Protein AF-A0A0N0BJB8-F1 (afdb_monomer)

Structure (mmCIF, N/CA/C/O backbone):
data_AF-A0A0N0BJB8-F1
#
_entry.id   AF-A0A0N0BJB8-F1
#
loop_
_atom_site.group_PDB
_atom_site.id
_atom_site.type_symbol
_atom_site.label_atom_id
_atom_site.label_alt_id
_atom_site.label_comp_id
_atom_site.label_asym_id
_atom_site.label_entity_id
_atom_site.label_seq_id
_atom_site.pdbx_PDB_ins_code
_atom_site.Cartn_x
_atom_site.Cartn_y
_atom_site.Cartn_z
_atom_site.occupancy
_atom_site.B_iso_or_equiv
_atom_site.auth_seq_id
_atom_site.auth_comp_id
_atom_site.auth_asym_id
_atom_site.auth_atom_id
_atom_site.pdbx_PDB_model_num
ATOM 1 N N . MET A 1 1 ? -9.996 1.159 -0.110 1.00 92.56 1 MET A N 1
ATOM 2 C CA . MET A 1 1 ? -9.185 1.826 0.946 1.00 92.56 1 MET A CA 1
ATOM 3 C C . MET A 1 1 ? -9.370 3.338 0.985 1.00 92.56 1 MET A C 1
ATOM 5 O O . MET A 1 1 ? -9.627 3.855 2.065 1.00 92.56 1 MET A O 1
ATOM 9 N N . LEU A 1 2 ? -9.295 4.036 -0.156 1.00 95.75 2 LEU A N 1
ATOM 10 C CA . LEU A 1 2 ? -9.466 5.496 -0.232 1.00 95.75 2 LEU A CA 1
ATOM 11 C C . LEU A 1 2 ? -10.754 6.004 0.442 1.00 95.75 2 LEU A C 1
ATOM 13 O O . LEU A 1 2 ? -10.729 6.992 1.168 1.00 95.75 2 LEU A O 1
ATOM 17 N N . PHE A 1 3 ? -11.865 5.284 0.269 1.00 95.62 3 PHE A N 1
ATOM 18 C CA . PHE A 1 3 ? -13.124 5.573 0.961 1.00 95.62 3 PHE A CA 1
ATOM 19 C C . PHE A 1 3 ? -12.967 5.643 2.493 1.00 95.62 3 PHE A C 1
ATOM 21 O O . PHE A 1 3 ? -13.401 6.606 3.121 1.00 95.62 3 PHE A O 1
ATOM 28 N N . PHE A 1 4 ? -12.306 4.653 3.102 1.00 96.19 4 PHE A N 1
ATOM 29 C CA . PHE A 1 4 ? -12.093 4.607 4.552 1.00 96.19 4 PHE A CA 1
ATOM 30 C C . PHE A 1 4 ? -11.115 5.680 5.032 1.00 96.19 4 PHE A C 1
ATOM 32 O O . PHE A 1 4 ? -11.336 6.254 6.096 1.00 96.19 4 PHE A O 1
ATOM 39 N N . TYR A 1 5 ? -10.096 5.988 4.225 1.00 95.62 5 TYR A N 1
ATOM 40 C CA . TYR A 1 5 ? -9.181 7.098 4.480 1.00 95.62 5 TYR A CA 1
ATOM 41 C C . TYR A 1 5 ? -9.927 8.440 4.539 1.00 95.62 5 TYR A C 1
ATOM 43 O O . TYR A 1 5 ? -9.819 9.160 5.525 1.00 95.62 5 TYR A O 1
ATOM 51 N N . ARG A 1 6 ? -10.776 8.736 3.542 1.00 96.12 6 ARG A N 1
ATOM 52 C CA . ARG A 1 6 ? -11.603 9.960 3.518 1.00 96.12 6 ARG A CA 1
ATOM 53 C C . ARG A 1 6 ? -12.610 10.032 4.667 1.00 96.12 6 ARG A C 1
ATOM 55 O O . ARG A 1 6 ? -12.933 11.116 5.130 1.00 96.12 6 ARG A O 1
ATOM 62 N N . LYS A 1 7 ? -13.082 8.883 5.158 1.00 96.06 7 LYS A N 1
ATOM 63 C CA . LYS A 1 7 ? -13.933 8.781 6.356 1.00 96.06 7 LYS A CA 1
ATOM 64 C C . LYS A 1 7 ? -13.161 8.922 7.679 1.00 96.06 7 LYS A C 1
ATOM 66 O O . LYS A 1 7 ? -13.758 8.702 8.732 1.00 96.06 7 LYS A O 1
ATOM 71 N N . GLY A 1 8 ? -11.858 9.212 7.644 1.00 95.19 8 GLY A N 1
ATOM 72 C CA . GLY A 1 8 ? -11.024 9.373 8.838 1.00 95.19 8 GLY A CA 1
ATOM 73 C C . GLY A 1 8 ? -10.829 8.083 9.640 1.00 95.19 8 GLY A C 1
ATOM 74 O O . GLY A 1 8 ? -10.527 8.134 10.830 1.00 95.19 8 GLY A O 1
ATOM 75 N N . LYS A 1 9 ? -11.042 6.910 9.030 1.00 96.38 9 LYS A N 1
ATOM 76 C CA . LYS A 1 9 ? -10.787 5.623 9.694 1.00 96.38 9 LYS A CA 1
ATOM 77 C C . LYS A 1 9 ? -9.293 5.349 9.714 1.00 96.38 9 LYS A C 1
ATOM 79 O O . LYS A 1 9 ? -8.590 5.762 8.801 1.00 96.38 9 LYS A O 1
ATOM 84 N N . ASN A 1 10 ? -8.817 4.640 10.735 1.00 95.25 10 ASN A N 1
ATOM 85 C CA . ASN A 1 10 ? -7.421 4.207 10.794 1.00 95.25 10 ASN A CA 1
ATOM 86 C C . ASN A 1 10 ? -7.188 2.949 9.925 1.00 95.25 10 ASN A C 1
ATOM 88 O O . ASN A 1 10 ? -8.136 2.332 9.430 1.00 95.25 10 ASN A O 1
ATOM 92 N N . ALA A 1 11 ? -5.920 2.584 9.709 1.00 95.00 11 ALA A N 1
ATOM 93 C CA . ALA A 1 11 ? -5.556 1.482 8.814 1.00 95.00 11 ALA A CA 1
ATOM 94 C C . ALA A 1 11 ? -6.101 0.124 9.293 1.00 95.00 11 ALA A C 1
ATOM 96 O O . ALA A 1 11 ? -6.643 -0.621 8.482 1.00 95.00 11 ALA A O 1
ATOM 97 N N . THR A 1 12 ? -6.038 -0.162 10.595 1.00 95.81 12 THR A N 1
ATOM 98 C CA . THR A 1 12 ? -6.566 -1.398 11.197 1.00 95.81 12 THR A CA 1
ATOM 99 C C . THR A 1 12 ? -8.084 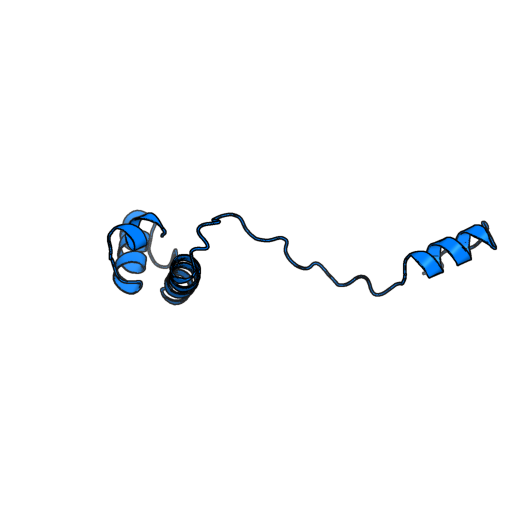-1.502 11.037 1.00 95.81 12 THR A C 1
ATOM 101 O O . THR A 1 12 ? -8.595 -2.512 10.572 1.00 95.81 12 THR A O 1
ATOM 104 N N . GLN A 1 13 ? -8.828 -0.427 11.314 1.00 96.31 13 GLN A N 1
ATOM 105 C CA . GLN A 1 13 ? -10.277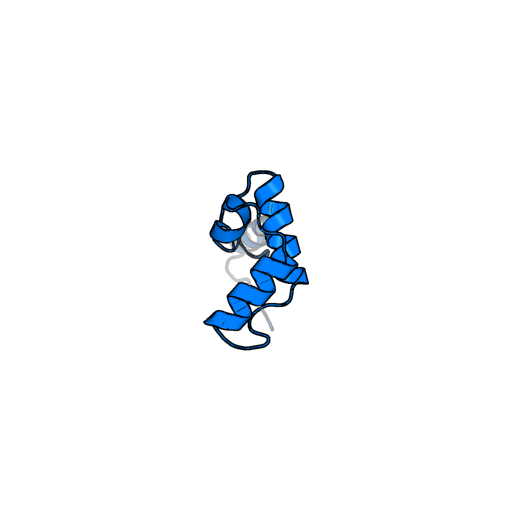 -0.376 11.101 1.00 96.31 13 GLN A CA 1
ATOM 106 C C . GLN A 1 13 ? -10.642 -0.571 9.629 1.00 96.31 13 GLN A C 1
ATOM 108 O O . GLN A 1 13 ? -11.645 -1.210 9.325 1.00 96.31 13 GLN A O 1
ATOM 113 N N . ALA A 1 14 ? -9.864 0.007 8.713 1.00 96.94 14 ALA A N 1
ATOM 114 C CA . ALA A 1 14 ? -10.082 -0.171 7.287 1.00 96.94 14 ALA A CA 1
ATOM 115 C C . ALA A 1 14 ? -9.776 -1.611 6.844 1.00 96.94 14 ALA A C 1
ATOM 117 O O . ALA A 1 14 ? -10.568 -2.164 6.088 1.00 96.94 14 ALA A O 1
ATOM 118 N N . ALA A 1 15 ? -8.693 -2.224 7.334 1.00 96.25 15 ALA A N 1
ATOM 119 C CA . ALA A 1 15 ? -8.357 -3.624 7.069 1.00 96.25 15 ALA A CA 1
ATOM 120 C C . ALA A 1 15 ? -9.470 -4.558 7.562 1.00 96.25 15 ALA A C 1
ATOM 122 O O . ALA A 1 15 ? -10.049 -5.283 6.762 1.00 96.25 15 ALA A O 1
ATOM 123 N N . ASN A 1 16 ? -9.871 -4.430 8.830 1.00 95.56 16 ASN A N 1
ATOM 124 C CA . ASN A 1 16 ? -10.918 -5.260 9.428 1.00 95.56 16 ASN A CA 1
ATOM 125 C C . ASN A 1 16 ? -12.252 -5.124 8.688 1.00 95.56 16 ASN A C 1
ATOM 127 O O . ASN A 1 16 ? -12.931 -6.116 8.459 1.00 95.56 16 ASN A O 1
ATOM 131 N N . LYS A 1 17 ? -12.631 -3.910 8.266 1.00 95.56 17 LYS A N 1
ATOM 132 C CA . LYS A 1 17 ? -13.858 -3.698 7.480 1.00 95.56 17 LYS A CA 1
ATOM 133 C C . LYS A 1 17 ? -13.789 -4.296 6.084 1.00 95.56 17 LYS A C 1
ATOM 135 O O . LYS A 1 17 ? -14.815 -4.721 5.570 1.00 95.56 17 LYS A O 1
ATOM 140 N N . ILE A 1 18 ? -12.617 -4.276 5.454 1.00 94.94 18 ILE A N 1
ATOM 141 C CA . ILE A 1 18 ? -12.431 -4.914 4.152 1.00 94.94 18 ILE A CA 1
ATOM 142 C C . ILE A 1 18 ? -12.533 -6.430 4.324 1.00 94.94 18 ILE A C 1
ATOM 144 O O . ILE A 1 18 ? -13.330 -7.045 3.625 1.00 94.94 18 ILE A O 1
ATOM 148 N N . CYS A 1 19 ? -11.820 -7.013 5.288 1.00 95.56 19 CYS A N 1
ATOM 149 C CA . CYS A 1 19 ? -11.874 -8.453 5.528 1.00 95.56 19 CYS A CA 1
ATOM 150 C C . CYS A 1 19 ? -13.277 -8.921 5.955 1.00 95.56 19 CYS A C 1
ATOM 152 O O . CYS A 1 19 ? -13.756 -9.948 5.492 1.00 95.56 19 CYS A O 1
ATOM 154 N N . ALA A 1 20 ? -14.007 -8.125 6.741 1.00 94.94 20 ALA A N 1
ATOM 155 C CA . ALA A 1 20 ? -15.383 -8.448 7.125 1.00 94.94 20 ALA A CA 1
ATOM 156 C C . ALA A 1 20 ? -16.365 -8.519 5.939 1.00 94.94 20 ALA A C 1
ATOM 158 O O . ALA A 1 20 ? -17.372 -9.209 6.030 1.00 94.94 20 ALA A O 1
ATOM 159 N N . VAL A 1 21 ? -16.107 -7.790 4.846 1.00 95.44 21 VAL A N 1
ATOM 160 C CA . VAL A 1 21 ? -16.990 -7.760 3.664 1.00 95.44 21 VAL A CA 1
ATOM 161 C C . VAL A 1 21 ? -16.543 -8.755 2.596 1.00 95.44 21 VAL A C 1
ATOM 163 O O . VAL A 1 21 ? -17.385 -9.362 1.943 1.00 95.44 21 VAL A O 1
ATOM 166 N N . TYR A 1 22 ? -15.232 -8.900 2.393 1.00 95.06 22 TYR A N 1
ATOM 167 C CA . TYR A 1 22 ? -14.672 -9.654 1.268 1.00 95.06 22 TYR A CA 1
ATOM 168 C C . TYR A 1 22 ? -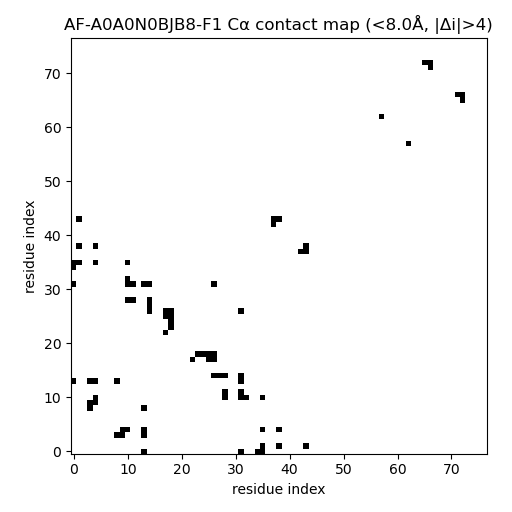14.093 -11.020 1.654 1.00 95.06 22 TYR A C 1
ATOM 170 O O . TYR A 1 22 ? -13.777 -11.799 0.761 1.00 95.06 22 TYR A O 1
ATOM 178 N N . GLY A 1 23 ? -13.959 -11.317 2.948 1.00 92.75 23 GLY A N 1
ATOM 179 C CA . GLY A 1 23 ? -13.370 -12.554 3.455 1.00 92.75 23 GLY A CA 1
ATOM 180 C C . GLY A 1 23 ? -12.130 -12.313 4.314 1.00 92.75 23 GLY A C 1
ATOM 181 O O . GLY A 1 23 ? -11.463 -11.277 4.226 1.00 92.75 23 GLY A O 1
ATOM 182 N N . GLU A 1 24 ? -11.827 -13.287 5.164 1.00 90.06 24 GLU A N 1
ATOM 183 C CA . GLU A 1 24 ? -10.652 -13.249 6.032 1.00 90.06 24 GLU A CA 1
ATOM 184 C C . GLU A 1 24 ? -9.353 -13.265 5.205 1.00 90.06 24 GLU A C 1
ATOM 186 O O . GLU A 1 24 ? -9.316 -13.789 4.093 1.00 90.06 24 GLU A O 1
ATOM 191 N N . ASP A 1 25 ? -8.311 -12.599 5.709 1.00 87.69 25 ASP A N 1
ATOM 192 C CA . ASP A 1 25 ? -6.981 -12.487 5.084 1.00 87.69 25 ASP A CA 1
ATOM 193 C C . ASP A 1 25 ? -6.907 -11.929 3.649 1.00 87.69 25 ASP A C 1
ATOM 195 O O . ASP A 1 25 ? -5.840 -11.927 3.031 1.00 87.69 25 ASP A O 1
ATOM 199 N N . VAL A 1 26 ? -7.987 -11.335 3.132 1.00 92.62 26 VAL A N 1
ATOM 200 C CA . VAL A 1 26 ? -7.999 -10.696 1.801 1.00 92.62 26 VAL A CA 1
ATOM 201 C C . VAL A 1 26 ? -6.959 -9.578 1.701 1.00 92.62 26 VAL A C 1
ATOM 203 O O . VAL A 1 26 ? -6.354 -9.373 0.646 1.00 92.62 26 VAL A O 1
ATOM 206 N N . ILE A 1 27 ? -6.725 -8.838 2.792 1.00 93.31 27 ILE A N 1
ATOM 207 C CA . ILE A 1 27 ? -5.721 -7.772 2.847 1.00 93.31 27 ILE A CA 1
ATOM 208 C C . ILE A 1 27 ? -5.042 -7.721 4.216 1.00 93.31 27 ILE A C 1
ATOM 210 O O . ILE A 1 27 ? -5.685 -7.521 5.242 1.00 93.31 27 ILE A O 1
ATOM 214 N N . ALA A 1 28 ? -3.708 -7.733 4.212 1.00 94.38 28 ALA A N 1
ATOM 215 C CA . ALA A 1 28 ? -2.911 -7.445 5.401 1.00 94.38 28 ALA A CA 1
ATOM 216 C C . ALA A 1 28 ? -2.958 -5.954 5.794 1.00 94.38 28 ALA A C 1
ATOM 218 O O . ALA A 1 28 ? -2.856 -5.064 4.941 1.00 94.38 28 ALA A O 1
ATOM 219 N N . GLU A 1 29 ? -2.975 -5.656 7.099 1.00 94.88 29 GLU A N 1
ATOM 220 C CA . GLU A 1 29 ? -2.939 -4.274 7.614 1.00 94.88 29 GLU A CA 1
ATOM 221 C C . GLU A 1 29 ? -1.752 -3.472 7.045 1.00 94.88 29 GLU A C 1
ATOM 223 O O . GLU A 1 29 ? -1.881 -2.294 6.696 1.00 94.88 29 GLU A O 1
ATOM 228 N N . LYS A 1 30 ? -0.597 -4.128 6.867 1.00 96.44 30 LYS A N 1
ATOM 229 C CA . LYS A 1 30 ? 0.609 -3.532 6.271 1.00 96.44 30 LYS A CA 1
ATOM 230 C C . LYS A 1 30 ? 0.336 -2.944 4.882 1.00 96.44 30 LYS A C 1
ATOM 232 O O . LYS A 1 30 ? 0.855 -1.875 4.559 1.00 96.44 30 LYS A O 1
ATOM 237 N N . THR A 1 31 ? -0.489 -3.608 4.076 1.00 95.44 31 THR A N 1
ATOM 238 C CA . THR A 1 31 ? -0.892 -3.136 2.745 1.00 95.44 31 THR A CA 1
ATOM 239 C C . THR A 1 31 ? -1.771 -1.895 2.859 1.00 95.44 31 THR A C 1
ATOM 241 O O . THR A 1 31 ? -1.518 -0.905 2.176 1.00 95.44 31 THR A O 1
ATOM 244 N N . VAL A 1 32 ? -2.738 -1.886 3.782 1.00 96.19 32 VAL A N 1
ATOM 245 C CA . VAL A 1 32 ? -3.585 -0.707 4.032 1.00 96.19 32 VAL A CA 1
ATOM 246 C C . VAL A 1 32 ? -2.757 0.492 4.485 1.00 96.19 32 VAL A C 1
ATOM 248 O O . VAL A 1 32 ? -2.957 1.605 3.999 1.00 96.19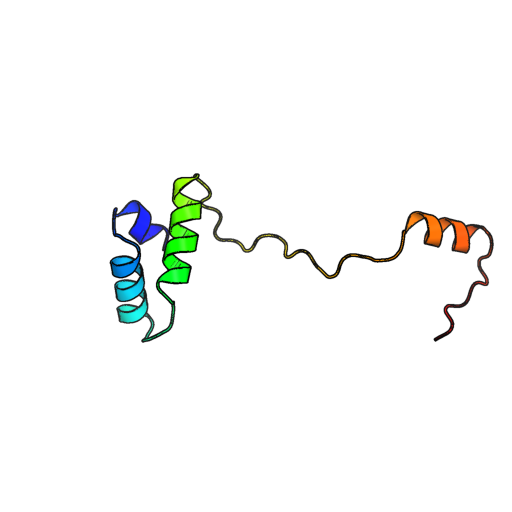 32 VAL A O 1
ATOM 251 N N . ARG A 1 33 ? -1.776 0.269 5.365 1.00 96.81 33 ARG A N 1
ATOM 252 C CA . ARG A 1 33 ? -0.878 1.320 5.851 1.00 96.81 33 ARG A CA 1
ATOM 253 C C . ARG A 1 33 ? -0.047 1.936 4.722 1.00 96.81 33 ARG A C 1
ATOM 255 O O . ARG A 1 33 ? 0.069 3.158 4.672 1.00 96.81 33 ARG A O 1
ATOM 262 N N . LYS A 1 34 ? 0.470 1.121 3.791 1.00 96.25 34 LYS A N 1
ATOM 263 C CA . LYS A 1 34 ? 1.173 1.608 2.587 1.00 96.25 34 LYS A CA 1
ATOM 264 C C . LYS A 1 34 ? 0.275 2.499 1.726 1.00 96.25 34 LYS A C 1
ATOM 266 O O . LYS A 1 34 ? 0.688 3.589 1.343 1.00 96.25 34 LYS A O 1
ATOM 271 N N . TRP A 1 35 ? -0.964 2.081 1.473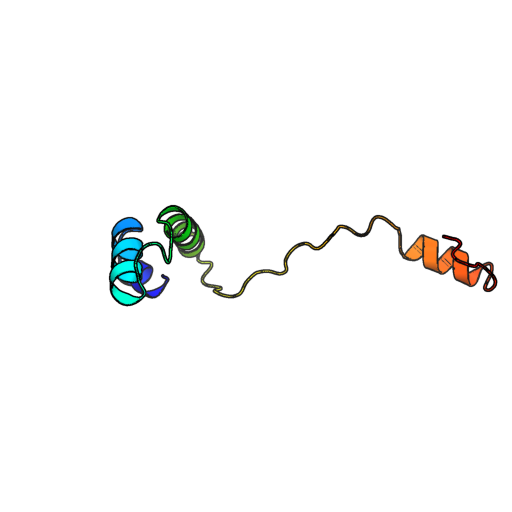 1.00 96.50 35 TRP A N 1
ATOM 272 C CA . TRP A 1 35 ? -1.930 2.897 0.730 1.00 96.50 35 TRP A CA 1
ATOM 273 C C . TRP A 1 35 ? -2.263 4.209 1.443 1.00 96.50 35 TRP A C 1
ATOM 275 O O . TRP A 1 35 ? -2.311 5.260 0.814 1.00 96.50 35 TRP A O 1
ATOM 285 N N . PHE A 1 36 ? -2.436 4.181 2.764 1.00 96.62 36 PHE A N 1
ATOM 286 C CA . PHE A 1 36 ? -2.697 5.389 3.547 1.00 96.62 36 PHE A CA 1
ATOM 287 C C . PHE A 1 36 ? -1.518 6.360 3.530 1.00 96.62 36 PHE A C 1
ATOM 289 O O . PHE A 1 36 ? -1.736 7.566 3.503 1.00 96.62 36 PHE A O 1
ATOM 296 N N . ALA A 1 37 ? -0.281 5.857 3.523 1.00 96.44 37 ALA A N 1
ATOM 297 C CA . ALA A 1 37 ? 0.896 6.699 3.350 1.00 96.44 37 ALA A CA 1
ATOM 298 C C . ALA A 1 37 ? 0.882 7.413 1.988 1.00 96.44 37 ALA A C 1
ATOM 300 O O . ALA A 1 37 ? 1.109 8.617 1.952 1.00 96.44 37 ALA A O 1
ATOM 301 N N . ARG A 1 38 ? 0.516 6.720 0.898 1.00 95.62 38 ARG A N 1
ATOM 302 C CA . ARG A 1 38 ? 0.338 7.347 -0.429 1.00 95.62 38 ARG A CA 1
ATOM 303 C C . ARG A 1 38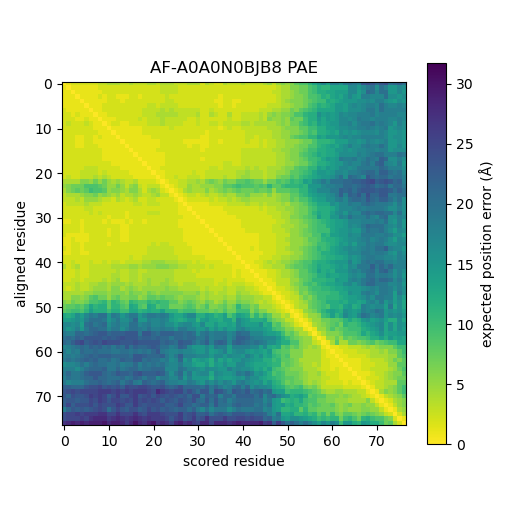 ? -0.735 8.439 -0.403 1.00 95.62 38 ARG A C 1
ATOM 305 O O . ARG A 1 38 ? -0.472 9.570 -0.801 1.00 95.62 38 ARG A O 1
ATOM 312 N N . PHE A 1 39 ? -1.899 8.143 0.179 1.00 95.81 39 PHE A N 1
ATOM 313 C CA . PHE A 1 39 ? -2.998 9.110 0.284 1.00 95.81 39 PHE A CA 1
ATOM 314 C C . PHE A 1 39 ? -2.649 10.344 1.129 1.00 95.81 39 PHE A C 1
ATOM 316 O O . PHE A 1 39 ? -3.173 11.424 0.864 1.00 95.81 39 PHE A O 1
ATOM 323 N N . LYS A 1 40 ? -1.762 10.214 2.125 1.00 95.69 40 LYS A N 1
ATOM 324 C CA . LYS A 1 40 ? -1.276 11.352 2.924 1.00 95.69 40 LYS A CA 1
ATOM 325 C C . LYS A 1 40 ? -0.447 12.342 2.114 1.00 95.69 40 LYS A C 1
ATOM 327 O O . LYS A 1 40 ? -0.504 13.529 2.404 1.00 95.69 40 LYS A O 1
ATOM 332 N N . VAL A 1 41 ? 0.285 11.869 1.107 1.00 96.69 41 VAL A N 1
ATOM 333 C CA . VAL A 1 41 ? 1.086 12.719 0.206 1.00 96.69 41 VAL A CA 1
ATOM 334 C C . VAL A 1 41 ? 0.239 13.227 -0.977 1.00 96.69 41 VAL A C 1
ATOM 336 O O . VAL A 1 41 ? 0.745 13.874 -1.883 1.00 96.69 41 VAL A O 1
ATOM 339 N N . GLY A 1 42 ? -1.073 12.959 -0.976 1.00 95.81 42 GLY A N 1
ATOM 340 C CA . GLY A 1 42 ? -1.991 13.390 -2.033 1.00 95.81 42 GLY A CA 1
ATOM 341 C C . GLY A 1 42 ? -1.985 12.505 -3.282 1.00 95.81 42 GLY A C 1
ATOM 342 O O . GLY A 1 42 ? -2.684 12.814 -4.244 1.00 95.81 42 GLY A O 1
ATOM 343 N N . ASP A 1 43 ? -1.255 11.385 -3.276 1.00 95.75 43 ASP A N 1
ATOM 344 C CA . ASP A 1 43 ? -1.311 10.405 -4.360 1.00 95.75 43 ASP A CA 1
ATOM 345 C C . ASP A 1 43 ? -2.553 9.522 -4.205 1.00 95.75 43 ASP A C 1
ATOM 347 O O . ASP A 1 43 ? -2.579 8.570 -3.421 1.00 95.75 43 ASP A O 1
ATOM 351 N N . PHE A 1 44 ? -3.593 9.846 -4.971 1.00 94.94 44 PHE A N 1
ATOM 352 C CA . PHE A 1 44 ? -4.840 9.085 -5.035 1.00 94.94 44 PHE A CA 1
ATOM 353 C C . PHE A 1 44 ? -4.914 8.142 -6.242 1.00 94.94 44 PHE A C 1
ATOM 355 O O . PHE A 1 44 ? -5.985 7.592 -6.512 1.00 94.94 44 PHE A O 1
ATOM 362 N N . ASN A 1 45 ? -3.814 7.941 -6.974 1.00 93.44 45 ASN A N 1
ATOM 363 C CA . ASN A 1 45 ? -3.807 7.048 -8.122 1.00 93.44 45 ASN A CA 1
ATOM 364 C C . ASN A 1 45 ? -3.904 5.584 -7.667 1.00 93.44 45 ASN A C 1
ATOM 366 O O . ASN A 1 45 ? -3.017 5.051 -6.997 1.00 93.44 45 ASN A O 1
ATOM 370 N N . LEU A 1 46 ? -5.000 4.928 -8.050 1.00 91.44 46 LEU A N 1
ATOM 371 C CA . LEU A 1 46 ? -5.272 3.529 -7.714 1.00 91.44 46 LEU A CA 1
ATOM 372 C C . LEU A 1 46 ? -4.691 2.540 -8.729 1.00 91.44 46 LEU A C 1
ATOM 374 O O . LEU A 1 46 ? -4.708 1.341 -8.463 1.00 91.44 46 LEU A O 1
ATOM 378 N N . LYS A 1 47 ? -4.211 3.017 -9.883 1.00 91.38 47 LYS A N 1
ATOM 379 C CA . LYS A 1 47 ? -3.578 2.157 -10.881 1.00 91.38 47 LYS A CA 1
ATOM 380 C C . LYS A 1 47 ? -2.184 1.755 -10.407 1.00 91.38 47 LYS A C 1
ATOM 382 O O . LYS A 1 47 ? -1.485 2.550 -9.770 1.00 91.38 47 LYS A O 1
ATOM 387 N N . ASP A 1 48 ? -1.790 0.532 -10.747 1.00 87.62 48 ASP A N 1
ATOM 388 C CA . ASP A 1 48 ? -0.397 0.115 -10.636 1.00 87.62 48 ASP A CA 1
ATOM 389 C C . ASP A 1 48 ? 0.456 1.065 -11.479 1.00 87.62 48 ASP A C 1
ATOM 391 O O . ASP A 1 48 ? 0.116 1.385 -12.622 1.00 87.62 48 ASP A O 1
ATOM 395 N N . GLN A 1 49 ? 1.548 1.545 -10.889 1.00 86.75 49 GLN A N 1
ATOM 396 C CA . GLN A 1 49 ? 2.570 2.229 -11.665 1.00 86.75 49 GLN A CA 1
ATOM 397 C C . GLN A 1 49 ? 3.236 1.226 -12.598 1.00 86.75 49 GLN A C 1
ATOM 399 O O . GLN A 1 49 ? 3.224 0.016 -12.345 1.00 86.75 49 GLN A O 1
ATOM 404 N N . GLU A 1 50 ? 3.822 1.748 -13.670 1.00 88.19 50 GLU A N 1
ATOM 405 C CA . GLU A 1 50 ? 4.634 0.944 -14.565 1.00 88.19 50 GLU A CA 1
ATOM 406 C C . GLU A 1 50 ? 5.672 0.185 -13.740 1.00 88.19 50 GLU A C 1
ATOM 408 O O . GLU A 1 50 ? 6.441 0.765 -12.965 1.00 88.19 50 GLU A O 1
ATOM 413 N N . ARG A 1 51 ? 5.613 -1.144 -13.822 1.00 86.00 51 ARG A N 1
ATOM 414 C CA . ARG A 1 51 ? 6.553 -1.984 -13.097 1.00 86.00 51 ARG A CA 1
ATOM 415 C C . ARG A 1 51 ? 7.881 -1.842 -13.823 1.00 86.00 51 ARG A C 1
ATOM 417 O O . ARG A 1 51 ? 7.905 -2.135 -15.018 1.00 86.00 51 ARG A O 1
ATOM 424 N N . PRO A 1 52 ? 8.965 -1.430 -13.143 1.00 81.44 52 PRO A N 1
ATOM 425 C CA . PRO A 1 52 ? 10.276 -1.491 -13.758 1.00 81.44 52 PRO A CA 1
ATOM 426 C C . PRO A 1 52 ? 10.494 -2.943 -14.176 1.00 81.44 52 PRO A C 1
ATOM 428 O O . PRO A 1 52 ? 10.473 -3.858 -13.347 1.00 81.44 52 PRO A O 1
ATOM 431 N N . GLY A 1 53 ? 10.572 -3.155 -15.487 1.00 83.75 53 GLY A N 1
ATOM 432 C CA . GLY A 1 53 ? 10.835 -4.465 -16.052 1.00 83.75 53 GLY A CA 1
ATOM 433 C C . GLY A 1 53 ? 12.250 -4.921 -15.713 1.00 83.75 53 GLY A C 1
ATOM 434 O O . GLY A 1 53 ? 12.991 -4.277 -14.965 1.00 83.75 53 GLY A O 1
ATOM 435 N N . ARG A 1 54 ? 12.663 -6.037 -16.313 1.00 83.50 54 ARG A N 1
ATOM 436 C CA . ARG A 1 54 ? 14.082 -6.384 -16.324 1.00 83.50 54 ARG A CA 1
ATOM 437 C C . ARG A 1 54 ? 14.839 -5.233 -17.004 1.00 83.50 54 ARG A C 1
ATOM 439 O O . ARG A 1 54 ? 14.472 -4.900 -18.131 1.00 83.50 54 ARG A O 1
ATOM 446 N N . PRO A 1 55 ? 15.857 -4.632 -16.364 1.00 77.12 55 PRO A N 1
ATOM 447 C CA . PRO A 1 55 ? 16.655 -3.609 -17.020 1.00 77.12 55 PRO A CA 1
ATOM 448 C C . PRO A 1 55 ? 17.268 -4.193 -18.294 1.00 77.12 55 PRO A C 1
ATOM 450 O O . PRO A 1 55 ? 17.793 -5.311 -18.282 1.00 77.12 55 PRO A O 1
ATOM 453 N N . PHE A 1 56 ? 17.163 -3.449 -19.393 1.00 72.88 56 PHE A N 1
ATOM 454 C CA . PHE A 1 56 ? 17.840 -3.793 -20.634 1.00 72.88 56 PHE A CA 1
ATOM 455 C C . PHE A 1 56 ? 19.345 -3.681 -20.383 1.00 72.88 56 PHE A C 1
ATOM 457 O O . PHE A 1 56 ? 19.847 -2.624 -20.014 1.00 72.88 56 PHE A O 1
ATOM 464 N N . THR A 1 57 ? 20.063 -4.793 -20.505 1.00 76.50 57 THR A N 1
ATOM 465 C CA . THR A 1 57 ? 21.516 -4.839 -20.276 1.00 76.50 57 THR A CA 1
ATOM 466 C C . THR A 1 57 ? 22.322 -4.402 -21.492 1.00 76.50 57 THR A C 1
ATOM 468 O O . THR A 1 57 ? 23.544 -4.332 -21.410 1.00 76.50 57 THR A O 1
ATOM 471 N N . THR A 1 58 ? 21.666 -4.168 -22.627 1.00 76.81 58 THR A N 1
ATOM 472 C CA . THR A 1 58 ? 22.336 -3.909 -23.898 1.00 76.81 58 THR A CA 1
ATOM 473 C C . THR A 1 58 ? 21.965 -2.529 -24.405 1.00 76.81 58 THR A C 1
ATOM 475 O O . THR A 1 58 ? 20.791 -2.172 -24.432 1.00 76.81 58 THR A O 1
ATOM 478 N N . ASP A 1 59 ? 22.988 -1.775 -24.789 1.00 83.31 59 ASP A N 1
ATOM 479 C CA . ASP A 1 59 ? 22.863 -0.461 -25.401 1.00 83.31 59 ASP A CA 1
ATOM 480 C C . ASP A 1 59 ? 22.291 -0.613 -26.822 1.00 83.31 59 ASP A C 1
ATOM 482 O O . ASP A 1 59 ? 22.902 -1.232 -27.699 1.00 83.31 59 ASP A O 1
ATOM 486 N N . GLU A 1 60 ? 21.077 -0.104 -27.030 1.00 84.19 60 GLU A N 1
ATOM 487 C CA . GLU A 1 60 ? 20.371 -0.205 -28.309 1.00 84.19 60 GLU A CA 1
ATOM 488 C C . GLU A 1 60 ? 21.104 0.526 -29.434 1.00 84.19 60 GLU A C 1
ATOM 490 O O . GLU A 1 60 ? 21.060 0.073 -30.579 1.00 84.19 60 GLU A O 1
ATOM 495 N N . ASP A 1 61 ? 21.807 1.616 -29.128 1.00 86.12 61 ASP A N 1
ATOM 496 C CA . ASP A 1 61 ? 22.520 2.404 -30.131 1.00 86.12 61 ASP A CA 1
ATOM 497 C C . ASP A 1 61 ? 23.777 1.665 -30.603 1.00 86.12 61 ASP A C 1
ATOM 499 O O . ASP A 1 61 ? 24.104 1.653 -31.794 1.00 86.12 61 ASP A O 1
ATOM 503 N N . GLN A 1 62 ? 24.430 0.929 -29.700 1.00 84.56 62 GLN A N 1
ATOM 504 C CA . GLN A 1 62 ? 25.508 0.006 -30.063 1.00 84.56 62 GLN A CA 1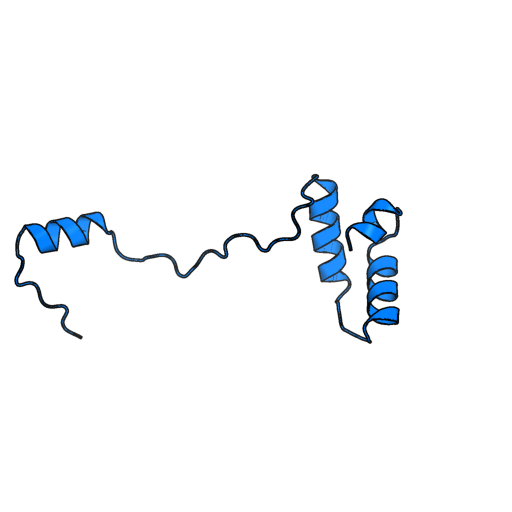
ATOM 505 C C . GLN A 1 62 ? 25.001 -1.162 -30.918 1.00 84.56 62 GLN A C 1
ATOM 507 O O . GLN A 1 62 ? 25.670 -1.565 -31.868 1.00 84.56 62 GLN A O 1
ATOM 512 N N . ILE A 1 63 ? 23.808 -1.696 -30.632 1.00 83.94 63 ILE A N 1
ATOM 513 C CA . ILE A 1 63 ? 23.210 -2.753 -31.464 1.00 83.94 63 ILE A CA 1
ATOM 514 C C . ILE A 1 63 ? 22.880 -2.212 -32.860 1.00 83.94 63 ILE A C 1
ATOM 516 O O . ILE A 1 63 ? 23.209 -2.856 -33.857 1.00 83.94 63 ILE A O 1
ATOM 520 N N . LYS A 1 64 ? 22.250 -1.034 -32.946 1.00 87.19 64 LYS A N 1
ATOM 521 C CA . LYS A 1 64 ? 21.886 -0.408 -34.226 1.00 87.19 64 LYS A CA 1
ATOM 522 C C . LYS A 1 64 ? 23.119 -0.135 -35.082 1.00 87.19 64 LYS A C 1
ATOM 524 O O . LYS A 1 64 ? 23.159 -0.573 -36.229 1.00 87.19 64 LYS A O 1
ATOM 529 N N . THR A 1 65 ? 24.153 0.482 -34.509 1.00 87.81 65 THR A N 1
ATOM 530 C CA . THR A 1 65 ? 25.415 0.748 -35.223 1.00 87.81 65 THR A CA 1
ATOM 531 C C . THR A 1 65 ? 26.114 -0.537 -35.674 1.00 87.81 65 THR A C 1
ATOM 533 O O . THR A 1 65 ? 26.660 -0.585 -36.776 1.00 87.81 65 THR A O 1
ATOM 536 N N . LEU A 1 66 ? 26.077 -1.613 -34.880 1.00 85.69 66 LEU A N 1
ATOM 537 C CA . LEU A 1 66 ? 26.634 -2.910 -35.276 1.00 85.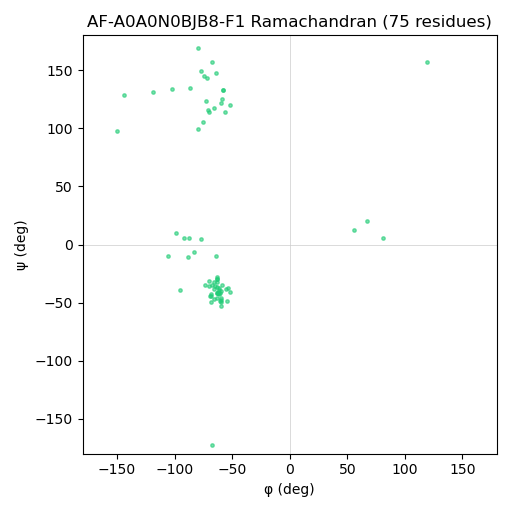69 66 LEU A CA 1
ATOM 538 C C . LEU A 1 66 ? 25.907 -3.505 -36.498 1.00 85.69 66 LEU A C 1
ATOM 540 O O . LEU A 1 66 ? 26.562 -4.027 -37.402 1.00 85.69 66 LEU A O 1
ATOM 544 N N . ILE A 1 67 ? 24.573 -3.410 -36.535 1.00 86.19 67 ILE A N 1
ATOM 545 C CA . ILE A 1 67 ? 23.739 -3.913 -37.640 1.00 86.19 67 ILE A CA 1
ATOM 546 C C . ILE A 1 67 ? 23.942 -3.081 -38.912 1.00 86.19 67 ILE A C 1
ATOM 548 O O . ILE A 1 67 ? 24.098 -3.655 -39.989 1.00 86.19 67 ILE A O 1
ATOM 552 N N . GLU A 1 68 ? 23.973 -1.751 -38.802 1.00 87.12 68 GLU A N 1
ATOM 553 C CA . GLU A 1 68 ? 24.196 -0.847 -39.941 1.00 87.12 68 GLU A CA 1
ATOM 554 C C . GLU A 1 68 ? 25.570 -1.065 -40.584 1.00 87.12 68 GLU A C 1
ATOM 556 O O . GLU A 1 68 ? 25.684 -1.116 -41.809 1.00 87.12 68 GLU A O 1
ATOM 561 N N . ASN A 1 69 ? 26.606 -1.264 -39.765 1.00 87.31 69 ASN A N 1
ATOM 562 C CA . ASN A 1 69 ? 27.962 -1.508 -40.249 1.00 87.31 69 ASN A CA 1
ATOM 563 C C . ASN A 1 69 ? 28.123 -2.879 -40.921 1.00 87.31 69 ASN A C 1
ATOM 565 O O . ASN A 1 69 ? 28.945 -3.030 -41.825 1.00 87.31 69 ASN A O 1
ATOM 569 N N . ASN A 1 70 ? 27.375 -3.898 -40.489 1.00 83.69 70 ASN A N 1
ATOM 570 C CA . ASN A 1 70 ? 27.405 -5.209 -41.129 1.00 83.69 70 ASN A CA 1
ATOM 571 C C . ASN A 1 70 ? 26.050 -5.934 -41.006 1.00 83.69 70 ASN A C 1
ATOM 573 O O . ASN A 1 70 ? 25.806 -6.652 -40.030 1.00 83.69 70 ASN A O 1
ATOM 577 N N . PRO A 1 71 ? 25.206 -5.859 -42.051 1.00 80.75 71 PRO A N 1
ATOM 578 C CA . PRO A 1 71 ? 23.871 -6.461 -42.054 1.00 80.75 71 PRO A CA 1
ATOM 579 C C . PRO A 1 71 ? 23.855 -7.993 -41.962 1.00 80.75 71 PRO A C 1
ATOM 581 O O . PRO A 1 71 ? 22.791 -8.591 -41.822 1.00 80.75 71 PRO A O 1
ATOM 584 N N . ARG A 1 72 ? 25.013 -8.657 -42.089 1.00 84.31 72 ARG A N 1
ATOM 585 C CA . ARG A 1 72 ? 25.137 -10.122 -42.018 1.00 84.31 72 ARG A CA 1
ATOM 586 C C . ARG A 1 72 ? 25.432 -10.638 -40.611 1.00 84.31 72 ARG A C 1
ATOM 588 O O . ARG A 1 72 ? 25.680 -11.834 -40.459 1.00 84.31 72 ARG A O 1
ATOM 595 N N . TYR A 1 73 ? 25.429 -9.780 -39.590 1.00 82.38 73 TYR A N 1
ATOM 596 C CA . TYR A 1 73 ? 25.581 -10.239 -38.214 1.00 82.38 73 TYR A CA 1
ATOM 597 C C . TYR A 1 73 ? 24.455 -11.202 -37.830 1.00 82.38 73 TYR A C 1
ATOM 599 O O . TYR A 1 73 ? 23.274 -10.868 -37.862 1.00 82.38 73 TYR A O 1
ATOM 607 N N . THR A 1 74 ? 24.839 -12.413 -37.433 1.00 78.62 74 THR A N 1
ATOM 608 C CA . THR A 1 74 ? 23.922 -13.417 -36.894 1.00 78.62 74 THR A CA 1
ATOM 609 C C . THR A 1 74 ? 24.052 -13.458 -35.381 1.00 78.62 74 THR A C 1
ATOM 611 O O . THR A 1 74 ? 25.164 -13.554 -34.858 1.00 78.62 74 THR A O 1
ATOM 614 N N . THR A 1 75 ? 22.936 -13.467 -34.661 1.00 74.06 75 THR A N 1
ATOM 615 C CA . THR A 1 75 ? 22.935 -13.747 -33.223 1.00 74.06 75 THR A CA 1
ATOM 616 C C . THR A 1 75 ? 23.143 -15.252 -33.031 1.00 74.06 75 THR A C 1
ATOM 618 O O . THR A 1 75 ? 22.250 -16.049 -33.317 1.00 74.06 75 THR A O 1
ATOM 621 N N . ARG A 1 76 ? 24.343 -15.671 -32.611 1.00 68.56 76 ARG A N 1
ATOM 622 C CA . ARG A 1 76 ? 24.622 -17.079 -32.287 1.00 68.56 76 ARG A CA 1
ATOM 623 C C . ARG A 1 76 ? 24.247 -17.343 -30.827 1.00 68.56 76 ARG A C 1
ATOM 625 O O . ARG A 1 76 ? 24.551 -16.523 -29.965 1.00 68.56 76 ARG A O 1
ATOM 632 N N . LYS A 1 77 ? 23.559 -18.459 -30.587 1.00 49.44 77 LYS A N 1
ATOM 633 C CA . LYS A 1 77 ? 23.190 -18.944 -29.252 1.00 49.44 77 LYS A CA 1
ATOM 634 C C . LYS A 1 77 ? 24.367 -19.635 -28.572 1.00 49.44 77 LYS A C 1
ATOM 636 O O . LYS A 1 77 ? 25.155 -20.270 -29.311 1.00 49.44 77 LYS A O 1
#

Sequence (77 aa):
MLFFYRKGKNATQAANKICAVYGEDVIAEKTVRKWFARFKVGDFNLKDQERPGRPFTTDEDQIKTLIENNPRYTTRK

pLDDT: mean 89.75, std 8.27, range [49.44, 96.94]

Solvent-accessible surface area (backbone atoms only — not comparable to full-atom values): 4953 Å² total; per-residue (Å²): 109,69,69,41,51,76,69,70,47,54,42,61,61,42,27,53,54,46,23,73,75,76,37,80,83,73,56,57,46,70,57,42,43,53,53,50,53,38,48,71,76,68,50,78,76,82,68,83,70,86,71,85,65,83,78,80,88,65,64,63,68,62,52,51,52,52,42,74,77,38,80,80,72,71,92,79,133

InterPro domains:
  IPR041426 Mos1 transposase, 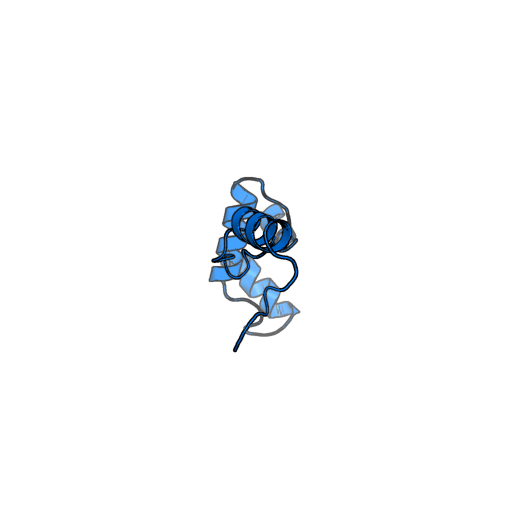HTH domain [PF17906] (1-43)
  IPR052709 Transposase-Methyltransferase Hybrid [PTHR46060] (1-77)

Secondary structure (DSSP, 8-state):
-HHHHHTT--HHHHHHHHHHHH-TTSS-HHHHHHHHHHHHTT----SPPPP--SPP-S-HHHHHHHHHH-TT-----

Mean predicted aligned error: 9.48 Å

Organism: NCBI:txid166423

Nearest PDB structures (foldseek):
  7s03-assembly1_A-2  TM=8.281E-01  e=3.378E-05  Homo sapiens
  5hoo-assembly1_B  TM=7.947E-01  e=2.175E-04  Drosophila mauritiana
  5hoo-assembly1_A  TM=8.128E-01  e=7.024E-04  Drosophila mauritiana
  4u7b-assembly2_G-2  TM=8.065E-01  e=1.062E-03  Drosophila mauritiana
  3hot-assembly1_A  TM=8.037E-01  e=1.722E-03  Drosophila mauritiana

Foldseek 3Di:
DVVCVVVVHDLVVVVVVCCVVPHPPPDDSVRSVVVSVCVVVVNPDPDDDDDPDPPDPDDVVVVVVVCVVPVPDDDDD

Radius of gyration: 23.38 Å; Cα contacts (8 Å, |Δi|>4): 42; chains: 1; bounding box: 45×32×53 Å